Protein AF-A0A838FNI8-F1 (afdb_monomer)

Mean predicted aligned error: 9.74 Å

Structure (mmCIF, N/CA/C/O backbone):
data_AF-A0A838FNI8-F1
#
_entry.id   AF-A0A838FNI8-F1
#
loop_
_atom_site.group_PDB
_atom_site.id
_atom_site.type_symbol
_atom_site.label_atom_id
_atom_site.label_alt_id
_atom_site.label_comp_id
_atom_site.label_asym_id
_atom_site.label_entity_id
_atom_site.label_seq_id
_atom_site.pdbx_PDB_ins_code
_atom_site.Cartn_x
_atom_site.Cartn_y
_atom_site.Cartn_z
_atom_site.occupancy
_atom_site.B_iso_or_equiv
_atom_site.auth_seq_id
_atom_site.auth_comp_id
_atom_site.auth_asym_id
_atom_site.auth_atom_id
_atom_site.pdbx_PDB_model_num
ATOM 1 N N . MET A 1 1 ? -2.397 -1.454 30.735 1.00 56.00 1 MET A N 1
ATOM 2 C CA . MET A 1 1 ? -2.109 -1.619 32.181 1.00 56.00 1 MET A CA 1
ATOM 3 C C . MET A 1 1 ? -2.803 -0.563 33.049 1.00 56.00 1 MET A C 1
ATOM 5 O O . MET A 1 1 ? -3.401 -0.936 34.046 1.00 56.00 1 MET A O 1
ATOM 9 N N . LEU A 1 2 ? -2.799 0.718 32.653 1.00 71.19 2 LEU A N 1
ATOM 10 C CA . LEU A 1 2 ? -3.465 1.824 33.372 1.00 71.19 2 LEU A CA 1
ATOM 11 C C . LEU A 1 2 ? -4.973 1.598 33.620 1.00 71.19 2 LEU A C 1
ATOM 13 O O . 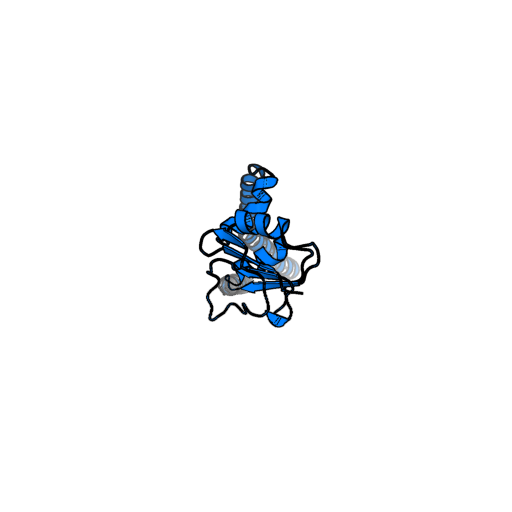LEU A 1 2 ? -5.436 1.705 34.748 1.00 71.19 2 LEU A O 1
ATOM 17 N N . LEU A 1 3 ? -5.697 1.141 32.596 1.00 68.38 3 LEU A N 1
ATOM 18 C CA . LEU A 1 3 ? -7.140 0.860 32.656 1.00 68.38 3 LEU A CA 1
ATOM 19 C C . LEU A 1 3 ? -7.510 -0.214 33.699 1.00 68.38 3 LEU A C 1
ATOM 21 O O . LEU A 1 3 ? -8.536 -0.127 34.364 1.00 68.38 3 LEU A O 1
ATOM 25 N N . PHE A 1 4 ? -6.646 -1.217 33.885 1.00 69.62 4 PHE A N 1
ATOM 26 C CA . PHE A 1 4 ? -6.855 -2.271 34.880 1.00 69.62 4 PHE A CA 1
ATOM 27 C C . PHE A 1 4 ? -6.740 -1.723 36.309 1.00 69.62 4 PHE A C 1
ATOM 29 O O . PHE A 1 4 ? -7.561 -2.0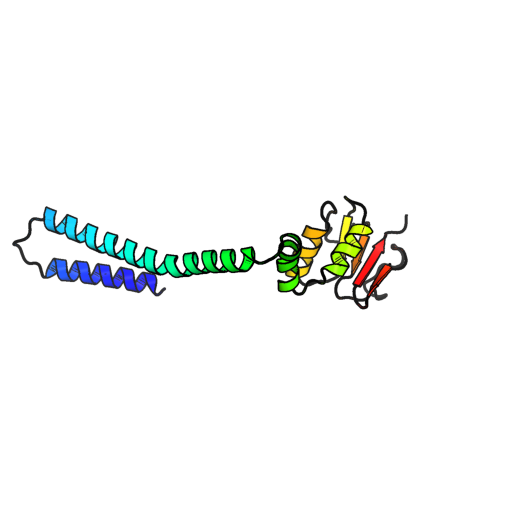61 37.156 1.00 69.62 4 PHE A O 1
ATOM 36 N N . LEU A 1 5 ? -5.767 -0.837 36.560 1.00 69.50 5 LEU A N 1
ATOM 37 C CA . LEU A 1 5 ? -5.569 -0.168 37.851 1.00 69.50 5 LEU A CA 1
ATOM 38 C C . LEU A 1 5 ? -6.716 0.794 38.193 1.00 69.50 5 LEU A C 1
ATOM 40 O O . LEU A 1 5 ? -7.141 0.837 39.345 1.00 69.50 5 LEU A O 1
ATOM 44 N N . GLU A 1 6 ? -7.251 1.518 37.208 1.00 72.69 6 GLU A N 1
ATOM 45 C CA . GLU A 1 6 ? -8.402 2.415 37.395 1.00 72.69 6 GLU A CA 1
ATOM 46 C C . GLU A 1 6 ? -9.672 1.643 37.774 1.00 72.69 6 GLU A C 1
ATOM 48 O O . GLU A 1 6 ? -10.354 1.996 38.738 1.00 72.69 6 GLU A O 1
ATOM 53 N N . VAL A 1 7 ? -9.950 0.534 37.079 1.00 75.75 7 VAL A N 1
ATOM 54 C CA . VAL A 1 7 ? -11.086 -0.346 37.396 1.00 75.75 7 VAL A CA 1
ATOM 55 C C . VAL A 1 7 ? -10.932 -0.961 38.793 1.00 75.75 7 VAL A C 1
ATOM 57 O O . VAL A 1 7 ? -11.893 -0.983 39.566 1.00 75.75 7 VAL A O 1
ATOM 60 N N . LEU A 1 8 ? -9.723 -1.404 39.156 1.00 74.12 8 LEU A N 1
ATOM 61 C CA . LEU A 1 8 ? -9.424 -1.941 40.489 1.00 74.12 8 LEU A CA 1
ATOM 62 C C . LEU A 1 8 ? -9.602 -0.891 41.590 1.00 74.12 8 LEU A C 1
ATOM 64 O O . LEU A 1 8 ? -10.185 -1.192 42.631 1.00 74.12 8 LEU A O 1
ATOM 68 N N . GLY A 1 9 ? -9.150 0.343 41.351 1.00 75.50 9 GLY A N 1
ATOM 69 C CA . GLY A 1 9 ? -9.303 1.458 42.285 1.00 75.50 9 GLY A CA 1
ATOM 70 C C . GLY A 1 9 ? -10.768 1.806 42.548 1.00 75.50 9 GLY A C 1
ATOM 71 O O . GLY A 1 9 ? -11.157 2.040 43.692 1.00 75.50 9 GLY A O 1
ATOM 72 N N . VAL A 1 10 ? -11.609 1.763 41.514 1.00 77.38 10 VAL A N 1
ATOM 73 C CA . VAL A 1 10 ? -13.049 2.044 41.635 1.00 77.38 10 VAL A CA 1
ATOM 74 C C . VAL A 1 10 ? -13.770 0.927 42.374 1.00 77.38 10 VAL A C 1
ATOM 76 O O . VAL A 1 10 ? -14.594 1.207 43.244 1.00 77.38 10 VAL A O 1
ATOM 79 N N . LEU A 1 11 ? -13.446 -0.333 42.075 1.00 76.25 11 LEU A N 1
ATOM 80 C CA . LEU A 1 11 ? -13.996 -1.480 42.798 1.00 76.25 11 LEU A CA 1
ATOM 81 C C . LEU A 1 11 ? -13.599 -1.441 44.277 1.00 76.25 11 LEU A C 1
ATOM 83 O O . LEU A 1 11 ? -14.455 -1.623 45.142 1.00 76.25 11 LEU A O 1
ATOM 87 N N . ALA A 1 12 ? -12.335 -1.131 44.579 1.00 74.00 12 ALA A N 1
ATOM 88 C CA . ALA A 1 12 ? -11.864 -0.961 45.950 1.00 74.00 12 ALA A CA 1
ATOM 89 C C . ALA A 1 12 ? -12.600 0.187 46.665 1.00 74.00 12 ALA A C 1
ATOM 91 O O . ALA A 1 12 ? -13.067 0.005 47.788 1.00 74.00 12 ALA A O 1
ATOM 92 N N . GLY A 1 13 ? -12.780 1.336 46.003 1.00 74.00 13 GLY A N 1
ATOM 93 C CA . GLY A 1 13 ? -13.533 2.475 46.535 1.00 74.00 13 GLY A CA 1
ATOM 94 C C . GLY A 1 13 ? -15.012 2.162 46.784 1.00 74.00 13 GLY A C 1
ATOM 95 O O . GLY A 1 13 ? -15.552 2.534 47.827 1.00 74.00 13 GLY A O 1
ATOM 96 N N . ALA A 1 14 ? -15.655 1.416 45.881 1.00 72.31 14 ALA A N 1
ATOM 97 C CA . ALA A 1 14 ? -17.035 0.963 46.039 1.00 72.31 14 ALA A CA 1
ATOM 98 C C . ALA A 1 14 ? -17.189 0.008 47.231 1.00 72.31 14 ALA A C 1
ATOM 100 O O . ALA A 1 14 ? -18.128 0.167 48.007 1.00 72.31 14 ALA A O 1
ATOM 101 N N . VAL A 1 15 ? -16.248 -0.928 47.422 1.00 73.88 15 VAL A N 1
ATOM 102 C CA . VAL A 1 15 ? -16.202 -1.839 48.583 1.00 73.88 15 VAL A CA 1
ATOM 103 C C . VAL A 1 15 ? -15.960 -1.076 49.894 1.00 73.88 15 VAL A C 1
ATOM 105 O O . VAL A 1 15 ? -16.551 -1.406 50.923 1.00 73.88 15 VAL A O 1
ATOM 108 N N . LEU A 1 16 ? -15.141 -0.023 49.870 1.00 73.12 16 LEU A N 1
ATOM 109 C CA . LEU A 1 16 ? -14.864 0.800 51.048 1.00 73.12 16 LEU A CA 1
ATOM 110 C C . LEU A 1 16 ? -16.082 1.645 51.455 1.00 73.12 16 LEU A C 1
ATOM 112 O O . LEU A 1 16 ? -16.457 1.670 52.626 1.00 73.12 16 LEU A O 1
ATOM 116 N N . LEU A 1 17 ? -16.749 2.278 50.485 1.00 69.88 17 LEU A N 1
ATOM 117 C CA . LEU A 1 17 ? -18.016 2.993 50.694 1.00 69.88 17 LEU A CA 1
ATOM 118 C C . LEU A 1 17 ? -19.112 2.047 51.189 1.00 69.88 17 LEU A C 1
ATOM 120 O O . LEU A 1 17 ? -19.880 2.389 52.086 1.00 69.88 17 LEU A O 1
ATOM 124 N N . ALA A 1 18 ? -19.134 0.833 50.646 1.00 66.94 18 ALA A N 1
ATOM 125 C CA . ALA A 1 18 ? -19.999 -0.254 51.063 1.00 66.94 18 ALA A CA 1
ATOM 126 C C . ALA A 1 18 ? -19.819 -0.629 52.543 1.00 66.94 18 ALA A C 1
ATOM 128 O O . ALA A 1 18 ? -20.803 -0.795 53.266 1.00 66.94 18 ALA A O 1
ATOM 129 N N . ALA A 1 19 ? -18.568 -0.735 52.995 1.00 70.06 19 ALA A N 1
ATOM 130 C CA . ALA A 1 19 ? -18.231 -1.020 54.385 1.00 70.06 19 ALA A CA 1
ATOM 131 C C . ALA A 1 19 ? -18.565 0.153 55.327 1.00 70.06 19 ALA A C 1
ATOM 133 O O . ALA A 1 19 ? -18.975 -0.071 56.465 1.00 70.06 19 ALA A O 1
ATOM 134 N N . LEU A 1 20 ? -18.431 1.397 54.850 1.00 69.50 20 LEU A N 1
ATOM 135 C CA . LEU A 1 20 ? -18.677 2.617 55.629 1.00 69.50 20 LEU A CA 1
ATOM 136 C C . LEU A 1 20 ? -20.164 2.999 55.740 1.00 69.50 20 LEU A C 1
ATOM 138 O O . LEU A 1 20 ? -20.548 3.659 56.701 1.00 69.50 20 LEU A O 1
ATOM 142 N N . ALA A 1 21 ? -21.019 2.564 54.810 1.00 72.69 21 ALA A N 1
ATOM 143 C CA . ALA A 1 21 ? -22.436 2.947 54.747 1.00 72.69 21 ALA A CA 1
ATOM 144 C C . ALA A 1 21 ? -23.360 2.306 55.815 1.00 72.69 21 ALA A C 1
ATOM 146 O O . ALA A 1 21 ? -24.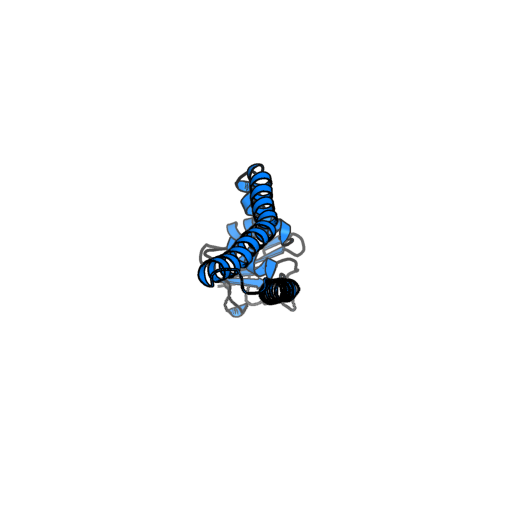575 2.432 55.701 1.00 72.69 21 ALA A O 1
ATOM 147 N N . GLY A 1 22 ? -22.811 1.623 56.829 1.00 59.97 22 GLY A N 1
ATOM 148 C CA . GLY A 1 22 ? -23.445 1.228 58.102 1.00 59.97 22 GLY A CA 1
ATOM 149 C C . GLY A 1 22 ? -24.970 0.989 58.148 1.00 59.97 22 GLY A C 1
ATOM 150 O O . GLY A 1 22 ? -25.743 1.935 58.180 1.00 59.97 22 GLY A O 1
ATOM 151 N N . GLN A 1 23 ? -25.377 -0.286 58.266 1.00 58.94 23 GLN A N 1
ATOM 152 C CA . GLN A 1 23 ? -26.641 -0.905 58.759 1.00 58.94 23 GLN A CA 1
ATOM 153 C C . GLN A 1 23 ? -28.051 -0.295 58.504 1.00 58.94 23 GLN A C 1
ATOM 155 O O . GLN A 1 23 ? -29.032 -0.983 58.774 1.00 58.94 23 GLN A O 1
ATOM 160 N N . GLY A 1 24 ? -28.219 0.903 57.944 1.00 64.88 24 GLY A N 1
ATOM 161 C CA . GLY A 1 24 ? -29.533 1.530 57.709 1.00 64.88 24 GLY A CA 1
ATOM 162 C C . GLY A 1 24 ? -30.046 1.453 56.268 1.00 64.88 24 GLY A C 1
ATOM 163 O O . GLY A 1 24 ? -31.198 1.784 55.997 1.00 64.88 24 GLY A O 1
ATOM 164 N N . VAL A 1 25 ? -29.207 1.024 55.324 1.00 66.56 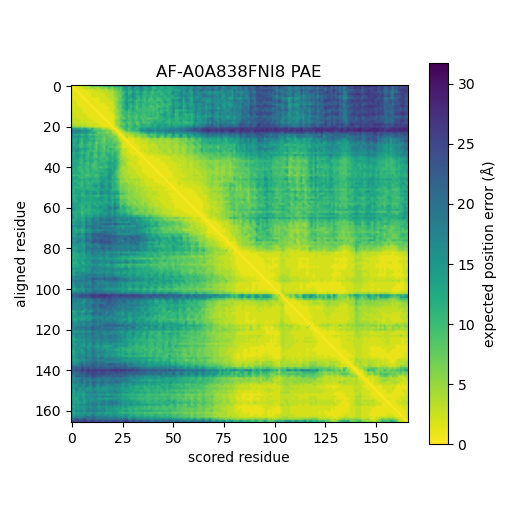25 VAL A N 1
ATOM 165 C CA . VAL A 1 25 ? -29.542 0.994 53.895 1.00 66.56 25 VAL A CA 1
ATOM 166 C C . VAL A 1 25 ? -30.109 -0.376 53.522 1.00 66.56 25 VAL A C 1
ATOM 168 O O . VAL A 1 25 ? -29.506 -1.412 53.810 1.00 66.56 25 VAL A O 1
ATOM 171 N N . SER A 1 26 ? -31.268 -0.408 52.854 1.00 77.75 26 SER A N 1
ATOM 172 C CA . SER A 1 26 ? -31.841 -1.672 52.379 1.00 77.75 26 SER A CA 1
ATOM 173 C C . SER A 1 26 ? -30.861 -2.369 51.422 1.00 77.75 26 SER A C 1
ATOM 175 O O . SER A 1 26 ? -30.307 -1.733 50.520 1.00 77.75 26 SER A O 1
ATOM 177 N N . ARG A 1 27 ? -30.668 -3.690 51.569 1.00 73.75 27 ARG A N 1
ATOM 178 C CA . ARG A 1 27 ? -29.774 -4.484 50.696 1.00 73.75 27 ARG A CA 1
ATOM 179 C C . ARG A 1 27 ? -30.047 -4.269 49.200 1.00 73.75 27 ARG A C 1
ATOM 181 O O . ARG A 1 27 ? -29.124 -4.348 48.399 1.00 73.75 27 ARG A O 1
ATOM 188 N N . ARG A 1 28 ? -31.299 -3.973 48.822 1.00 75.19 28 ARG A N 1
ATOM 189 C CA . ARG A 1 28 ? -31.693 -3.672 47.434 1.00 75.19 28 ARG A CA 1
ATOM 190 C C . ARG A 1 28 ? -31.156 -2.330 46.945 1.00 75.19 28 ARG A C 1
ATOM 192 O O . ARG A 1 28 ? -30.601 -2.272 45.854 1.00 75.19 28 ARG A O 1
ATOM 199 N N . SER A 1 29 ? -31.294 -1.274 47.746 1.00 72.81 29 SER A N 1
ATOM 200 C CA . SER A 1 29 ? -30.775 0.063 47.419 1.00 72.81 29 SER A CA 1
ATOM 201 C C . SER A 1 29 ? -29.257 0.033 47.249 1.00 72.81 29 SER A C 1
ATOM 203 O O . SER A 1 29 ? -28.707 0.660 46.350 1.00 72.81 29 SER A O 1
ATOM 205 N N . PHE A 1 30 ? -28.596 -0.771 48.076 1.00 73.56 30 PHE A N 1
ATOM 206 C CA . PHE A 1 30 ? -27.161 -0.976 48.016 1.00 73.56 30 PHE A CA 1
ATOM 207 C C . PHE A 1 30 ? -26.714 -1.763 46.781 1.00 73.56 30 PHE A C 1
ATOM 209 O O . PHE A 1 30 ? -25.803 -1.332 46.086 1.00 73.56 30 PHE A O 1
ATOM 216 N N . ALA A 1 31 ? -27.373 -2.886 46.473 1.00 74.69 31 ALA A N 1
ATOM 217 C CA . ALA A 1 31 ? -27.059 -3.687 45.290 1.00 74.69 31 ALA A CA 1
ATOM 218 C C . ALA A 1 31 ? -27.250 -2.890 43.987 1.00 74.69 31 ALA A C 1
ATOM 220 O O . ALA A 1 31 ? -26.425 -2.980 43.083 1.00 74.69 31 ALA A O 1
ATOM 221 N N . LEU A 1 32 ? -28.300 -2.062 43.914 1.00 75.75 32 LEU A N 1
ATOM 222 C CA . LEU A 1 32 ? -28.522 -1.157 42.784 1.00 75.75 32 LEU A CA 1
ATOM 223 C C . LEU A 1 32 ? -27.429 -0.089 42.682 1.00 75.75 32 LEU A C 1
ATOM 225 O O . LEU A 1 32 ? -26.900 0.125 41.596 1.00 75.75 32 LEU A O 1
ATOM 229 N N . GLY A 1 33 ? -27.047 0.544 43.796 1.00 70.44 33 GLY A N 1
ATOM 230 C CA . GLY A 1 33 ? -25.954 1.521 43.813 1.00 70.44 33 GLY A CA 1
ATOM 231 C C . GLY A 1 33 ? -24.611 0.909 43.405 1.00 70.44 33 GLY A C 1
ATOM 232 O O . GLY A 1 33 ? -23.898 1.473 42.577 1.00 70.44 33 GLY A O 1
ATOM 233 N N . ALA A 1 34 ? -24.309 -0.288 43.911 1.00 74.75 34 ALA A N 1
ATOM 234 C CA . ALA A 1 34 ? -23.094 -1.029 43.592 1.00 74.75 34 ALA A CA 1
ATOM 235 C C . ALA A 1 34 ? -23.017 -1.470 42.122 1.00 74.75 34 ALA A C 1
ATOM 237 O O . ALA A 1 34 ? -21.917 -1.648 41.617 1.00 74.75 34 ALA A O 1
ATOM 238 N N . ALA A 1 35 ? -24.149 -1.628 41.426 1.00 74.31 35 ALA A N 1
ATOM 239 C CA . ALA A 1 35 ? -24.180 -1.937 39.995 1.00 74.31 35 ALA A CA 1
ATOM 240 C C . ALA A 1 35 ? -24.174 -0.675 39.112 1.00 74.31 35 ALA A C 1
ATOM 242 O O . ALA A 1 35 ? -23.517 -0.645 38.071 1.00 74.31 35 ALA A O 1
ATOM 243 N N . LEU A 1 36 ? -24.877 0.382 39.530 1.00 76.88 36 LEU A N 1
ATOM 244 C CA . LEU A 1 36 ? -24.993 1.625 38.764 1.00 76.88 36 LEU A CA 1
ATOM 245 C C . LEU A 1 36 ? -23.684 2.411 38.717 1.00 76.88 36 LEU A C 1
ATOM 247 O O . LEU A 1 36 ? -23.360 2.962 37.670 1.00 76.88 36 LEU A O 1
ATOM 251 N N . VAL A 1 37 ? -22.926 2.457 39.817 1.00 77.44 37 VAL A N 1
ATOM 252 C CA . VAL A 1 37 ? -21.672 3.225 39.869 1.00 77.44 37 VAL A CA 1
ATOM 253 C C . VAL A 1 37 ? -20.622 2.673 38.890 1.00 77.44 37 VAL A C 1
ATOM 255 O O . VAL A 1 37 ? -20.124 3.456 38.079 1.00 77.44 37 VAL A O 1
ATOM 258 N N . PRO A 1 38 ? -20.319 1.359 38.862 1.00 77.81 38 PRO A N 1
ATOM 259 C CA . PRO A 1 38 ? -19.408 0.795 37.869 1.00 77.81 38 PRO A CA 1
ATOM 260 C C . PRO A 1 38 ? -19.922 0.940 36.439 1.00 77.81 38 PRO A C 1
ATOM 262 O O . PRO A 1 38 ? -19.131 1.227 35.549 1.00 77.81 38 PRO A O 1
ATOM 265 N N . ALA A 1 39 ? -21.231 0.781 36.206 1.00 77.56 39 ALA A N 1
ATOM 266 C CA . ALA A 1 39 ? -21.812 0.935 34.874 1.00 77.56 39 ALA A CA 1
ATOM 267 C C . ALA A 1 39 ? -21.688 2.378 34.358 1.00 77.56 39 ALA A C 1
ATOM 269 O O . ALA A 1 39 ? -21.247 2.599 33.233 1.00 77.56 39 ALA A O 1
ATOM 270 N N . ALA A 1 40 ? -22.018 3.366 35.194 1.00 77.88 40 ALA A N 1
ATOM 271 C CA . ALA A 1 40 ? -21.866 4.776 34.857 1.00 77.88 40 ALA A CA 1
ATOM 272 C C . ALA A 1 40 ? -20.398 5.123 34.588 1.00 77.88 40 ALA A C 1
ATOM 274 O O . ALA A 1 40 ? -20.095 5.788 33.598 1.00 77.88 40 ALA A O 1
ATOM 275 N N . LEU A 1 41 ? -19.483 4.622 35.422 1.00 79.06 41 LEU A N 1
ATOM 276 C CA . LEU A 1 41 ? -18.061 4.834 35.205 1.00 79.06 41 LEU A CA 1
ATOM 277 C C . LEU A 1 41 ? -17.577 4.182 33.906 1.00 79.06 41 LEU A C 1
ATOM 279 O O . LEU A 1 41 ? -16.862 4.825 33.145 1.00 79.06 41 LEU A O 1
ATOM 283 N N . ALA A 1 42 ? -17.984 2.944 33.624 1.00 80.50 42 ALA A N 1
ATOM 284 C CA . ALA A 1 42 ? -17.630 2.257 32.389 1.00 80.50 42 ALA A CA 1
ATOM 285 C C . ALA A 1 42 ? -18.104 3.043 31.157 1.00 80.50 42 ALA A C 1
ATOM 287 O O . ALA A 1 42 ? -17.335 3.208 30.216 1.00 80.50 42 ALA A O 1
ATOM 288 N N . CYS A 1 43 ? -19.319 3.600 31.183 1.00 81.00 43 CYS A N 1
ATOM 289 C CA . CYS A 1 43 ? -19.825 4.460 30.111 1.00 81.00 43 CYS A CA 1
ATOM 290 C C . CYS A 1 43 ? -18.997 5.741 29.940 1.00 81.00 43 CYS A C 1
ATOM 292 O O . CYS A 1 43 ? -18.703 6.128 28.810 1.00 81.00 43 CYS A O 1
ATOM 294 N N . VAL A 1 44 ? -18.602 6.394 31.039 1.00 82.00 44 VAL A N 1
ATOM 295 C CA . VAL A 1 44 ? -17.760 7.601 30.988 1.00 82.00 44 VAL A CA 1
ATOM 296 C C . VAL A 1 44 ? -16.371 7.275 30.443 1.00 82.00 44 VAL A C 1
ATOM 298 O O . VAL A 1 44 ? -15.894 7.982 29.559 1.00 82.00 44 VAL A O 1
ATOM 301 N N . LEU A 1 45 ? -15.743 6.195 30.916 1.00 82.25 45 LEU A N 1
ATOM 302 C CA . LEU A 1 45 ? -14.425 5.758 30.451 1.00 82.25 45 LEU A CA 1
ATOM 303 C C . LEU A 1 45 ? -14.455 5.346 28.977 1.00 82.25 45 LEU A C 1
ATOM 305 O O . LEU A 1 45 ? -13.589 5.766 28.217 1.00 82.25 45 LEU A O 1
ATOM 309 N N . LEU A 1 46 ? -15.478 4.598 28.557 1.00 83.75 46 LEU A N 1
ATOM 310 C CA . LEU A 1 46 ? -15.681 4.227 27.158 1.00 83.75 46 LEU A CA 1
ATOM 311 C C . LEU A 1 46 ? -15.885 5.468 26.280 1.00 83.75 46 LEU A C 1
ATOM 313 O O . LEU A 1 46 ? -15.281 5.586 25.217 1.00 83.75 46 LEU A O 1
ATOM 317 N N . GLY A 1 47 ? -16.714 6.415 26.726 1.00 88.00 47 GLY A N 1
ATOM 318 C CA . GLY A 1 47 ? -16.919 7.680 26.025 1.00 88.00 47 GLY A CA 1
ATOM 319 C C . GLY A 1 47 ? -15.618 8.474 25.897 1.00 88.00 47 GLY A C 1
ATOM 320 O O . GLY A 1 47 ? -15.280 8.927 24.806 1.00 88.00 47 GLY A O 1
ATOM 321 N N . ALA A 1 48 ? -14.851 8.581 26.984 1.00 83.06 48 ALA A N 1
ATOM 322 C CA . ALA A 1 48 ? -13.560 9.257 27.001 1.00 83.06 48 ALA A CA 1
ATOM 323 C C . ALA A 1 48 ? -12.523 8.569 26.096 1.00 83.06 48 ALA A C 1
ATOM 325 O O . ALA A 1 48 ? -11.764 9.265 25.425 1.00 83.06 48 ALA A O 1
ATOM 326 N N . SER A 1 49 ? -12.512 7.232 26.019 1.00 83.31 49 SER A N 1
ATOM 327 C CA . SER A 1 49 ? -11.587 6.489 25.155 1.00 83.31 49 SER A CA 1
ATOM 328 C C . SER A 1 49 ? -11.979 6.535 23.678 1.00 83.31 49 SER A C 1
ATOM 330 O O . SER A 1 49 ? -11.107 6.610 22.818 1.00 83.31 49 SER A O 1
ATOM 332 N N . LEU A 1 50 ? -13.278 6.496 23.361 1.00 90.75 50 LEU A N 1
ATOM 333 C CA . LEU A 1 50 ? -13.772 6.501 21.979 1.00 90.75 50 LEU A CA 1
ATOM 334 C C . LEU A 1 50 ? -13.806 7.901 21.359 1.00 90.75 50 LEU A C 1
ATOM 336 O O . LEU A 1 50 ? -13.789 8.034 20.132 1.00 90.75 50 LEU A O 1
ATOM 340 N N . TRP A 1 51 ? -13.869 8.950 22.179 1.00 92.75 51 TRP A N 1
ATOM 341 C CA . TRP A 1 51 ? -13.985 10.324 21.699 1.00 92.75 51 TRP A CA 1
ATOM 342 C C . TRP A 1 51 ? -12.802 10.769 20.818 1.00 92.75 51 TRP A C 1
ATOM 344 O O . TRP A 1 51 ? -13.064 11.262 19.716 1.00 92.75 51 TRP A O 1
ATOM 354 N N . PRO A 1 52 ? -11.522 10.561 21.198 1.00 90.56 52 PRO A N 1
ATOM 355 C CA . PRO A 1 52 ? -10.382 10.871 20.336 1.00 90.56 52 PRO A CA 1
ATOM 356 C C . PRO A 1 52 ? -10.420 10.103 19.014 1.00 90.56 52 PRO A C 1
ATOM 358 O O . PRO A 1 52 ? -10.268 10.713 17.962 1.00 90.56 52 PRO A O 1
ATOM 361 N N . THR A 1 53 ? -10.706 8.798 19.044 1.00 88.56 53 THR A N 1
ATOM 362 C CA . THR A 1 53 ? -10.816 7.964 17.836 1.00 88.56 53 THR A CA 1
ATOM 363 C C . THR A 1 53 ? -11.902 8.482 16.901 1.00 88.56 53 THR A C 1
ATOM 365 O O . THR A 1 53 ? -11.666 8.661 15.711 1.00 88.56 53 THR A O 1
ATOM 368 N N . THR A 1 54 ? -13.079 8.799 17.442 1.00 92.12 54 THR A N 1
ATOM 369 C CA . THR A 1 54 ? -14.198 9.328 16.651 1.00 92.12 54 THR A CA 1
ATOM 370 C C . THR A 1 54 ? -13.846 10.686 16.046 1.00 92.12 54 THR A C 1
ATOM 372 O O . THR A 1 54 ? -14.117 10.925 14.870 1.00 92.12 54 THR A O 1
ATOM 375 N N . ARG A 1 55 ? -13.193 11.572 16.812 1.00 96.56 55 ARG A N 1
ATOM 376 C CA . ARG A 1 55 ? -12.713 12.860 16.295 1.00 96.56 55 ARG A CA 1
ATOM 377 C C . ARG A 1 55 ? -11.640 12.694 15.225 1.00 96.56 55 ARG A C 1
ATOM 379 O O . ARG A 1 55 ? -11.697 13.429 14.248 1.00 96.56 55 ARG A O 1
ATOM 386 N N . ASN A 1 56 ? -10.717 11.747 15.380 1.00 92.06 56 ASN A N 1
ATOM 387 C CA . ASN A 1 56 ? -9.679 11.464 14.389 1.00 92.06 56 ASN A CA 1
ATOM 388 C C . ASN A 1 56 ? -10.294 10.959 13.085 1.00 92.06 56 ASN A C 1
ATOM 390 O O . ASN A 1 56 ? -10.004 11.525 12.040 1.00 92.06 56 ASN A O 1
ATOM 394 N N . ILE A 1 57 ? -11.237 10.016 13.152 1.00 91.81 57 ILE A N 1
ATOM 395 C CA . ILE A 1 57 ? -11.959 9.517 11.972 1.00 91.81 57 ILE A CA 1
ATOM 396 C C . ILE A 1 57 ? -12.731 10.647 11.282 1.00 91.81 57 ILE A C 1
ATOM 398 O O . ILE A 1 57 ? -12.704 10.767 10.059 1.00 91.81 57 ILE A O 1
ATOM 402 N N . LEU A 1 58 ? -13.431 11.498 12.041 1.00 95.69 58 LEU A N 1
ATOM 403 C CA . LEU A 1 58 ? -14.154 12.635 11.465 1.00 95.69 58 LEU A CA 1
ATOM 404 C C . LEU A 1 58 ? -13.201 13.670 10.852 1.00 95.69 58 LEU A C 1
ATOM 406 O O . LEU A 1 58 ? -13.500 14.207 9.788 1.00 95.69 58 LEU A O 1
ATOM 410 N N . ALA A 1 59 ? -12.058 13.931 11.488 1.00 93.75 59 ALA A N 1
ATOM 411 C CA . ALA A 1 59 ? -11.037 14.834 10.970 1.00 93.75 59 ALA A CA 1
ATOM 412 C C . ALA A 1 59 ? -10.365 14.273 9.709 1.00 93.75 59 ALA A C 1
ATOM 414 O O . ALA A 1 59 ? -10.156 15.013 8.756 1.00 93.75 59 ALA A O 1
ATOM 415 N N . GLU A 1 60 ? -10.066 12.975 9.667 1.00 85.44 60 GLU A N 1
ATOM 416 C CA . GLU A 1 60 ? -9.566 12.280 8.478 1.00 85.44 60 GLU A CA 1
ATOM 417 C C . GLU A 1 60 ? -10.581 12.317 7.347 1.00 85.44 60 GLU A C 1
ATOM 419 O O . GLU A 1 60 ? -10.228 12.706 6.243 1.00 85.44 60 GLU A O 1
ATOM 424 N N . ARG A 1 61 ? -11.860 12.034 7.615 1.00 89.25 61 ARG A N 1
ATOM 425 C CA . ARG A 1 61 ? -12.915 12.178 6.603 1.00 89.25 61 ARG A CA 1
ATOM 426 C C . ARG A 1 61 ? -13.019 13.604 6.080 1.00 89.25 61 ARG A C 1
ATOM 428 O O . ARG A 1 61 ? -13.160 13.784 4.879 1.00 89.25 61 ARG A O 1
ATOM 435 N N . ALA A 1 62 ? -12.944 14.605 6.955 1.00 92.19 62 ALA A N 1
ATOM 436 C CA . ALA A 1 62 ? -12.988 16.005 6.545 1.00 92.19 62 ALA A CA 1
ATOM 437 C C . ALA A 1 62 ? -11.764 16.402 5.703 1.00 92.19 62 ALA A C 1
ATOM 439 O O . ALA A 1 62 ? -11.922 17.102 4.708 1.00 92.19 62 ALA A O 1
ATOM 440 N N . ARG A 1 63 ? -10.563 15.927 6.066 1.00 85.69 63 ARG A N 1
ATOM 441 C CA . ARG A 1 63 ? -9.335 16.126 5.278 1.00 85.69 63 ARG A CA 1
ATOM 442 C C . ARG A 1 63 ? -9.416 15.424 3.923 1.00 85.69 63 ARG A C 1
ATOM 444 O O . ARG A 1 63 ? -9.136 16.041 2.904 1.00 85.69 63 ARG A O 1
ATOM 451 N N . ASN A 1 64 ? -9.880 14.178 3.905 1.00 82.81 64 ASN A N 1
ATOM 452 C CA . ASN A 1 64 ? -9.957 13.360 2.697 1.00 82.81 64 ASN A CA 1
ATOM 453 C C . ASN A 1 64 ? -11.088 13.806 1.760 1.00 82.81 64 ASN A C 1
ATOM 455 O O . ASN A 1 64 ? -10.971 13.634 0.554 1.00 82.81 64 ASN A O 1
ATOM 459 N N . ALA A 1 65 ? -12.158 14.425 2.275 1.00 89.62 65 ALA A N 1
ATOM 460 C CA . ALA A 1 65 ? -13.242 14.966 1.451 1.00 89.62 65 ALA A CA 1
ATOM 461 C C . ALA A 1 65 ? -12.794 16.115 0.530 1.00 89.62 65 ALA A C 1
ATOM 463 O O . ALA A 1 65 ? -13.481 16.407 -0.446 1.00 89.62 65 ALA A O 1
ATOM 464 N N . ALA A 1 66 ? -11.668 16.767 0.837 1.00 88.31 66 ALA A N 1
ATOM 465 C CA . ALA A 1 66 ? -11.083 17.808 -0.003 1.00 88.31 66 ALA A CA 1
ATOM 466 C C . ALA A 1 66 ? -10.183 17.252 -1.123 1.00 88.31 66 ALA A C 1
ATOM 468 O O . ALA A 1 66 ? -9.830 18.001 -2.031 1.00 88.31 66 ALA A O 1
ATOM 469 N N . ILE A 1 67 ? -9.811 15.968 -1.069 1.00 85.88 67 ILE A N 1
ATOM 470 C CA . ILE A 1 67 ? -8.902 15.343 -2.034 1.00 85.88 67 ILE A CA 1
ATOM 471 C C . ILE A 1 67 ? -9.728 14.829 -3.225 1.00 85.88 67 ILE A C 1
ATOM 473 O O . ILE A 1 67 ? -10.667 14.051 -3.023 1.00 85.88 67 ILE A O 1
ATOM 477 N N . PRO A 1 68 ? -9.415 15.230 -4.472 1.00 90.31 68 PRO A N 1
ATOM 478 C CA . PRO A 1 68 ? -10.059 14.675 -5.656 1.00 90.31 68 PRO A CA 1
ATOM 479 C C . PRO A 1 68 ? -9.956 13.137 -5.686 1.00 90.31 68 PRO A C 1
ATOM 481 O O . PRO A 1 68 ? -8.905 12.598 -5.342 1.00 90.31 68 PRO A O 1
ATOM 484 N N . PRO A 1 69 ? -10.983 12.398 -6.152 1.00 83.00 69 PRO A N 1
ATOM 485 C CA . PRO A 1 69 ? -10.966 10.929 -6.151 1.00 83.00 69 PRO A CA 1
ATOM 486 C C . PRO A 1 69 ? -9.780 10.290 -6.888 1.00 83.00 69 PRO A C 1
ATOM 488 O O . PRO A 1 69 ? -9.383 9.178 -6.549 1.00 83.00 69 PRO A O 1
ATOM 491 N N . ALA A 1 70 ? -9.227 10.974 -7.895 1.00 80.19 70 ALA A N 1
ATOM 492 C CA . ALA A 1 70 ? -8.027 10.529 -8.601 1.00 80.19 70 ALA A CA 1
ATOM 493 C C . ALA A 1 70 ? -6.789 10.589 -7.694 1.00 80.19 70 ALA A C 1
ATOM 495 O O . ALA A 1 70 ? -6.023 9.640 -7.635 1.00 80.19 70 ALA A O 1
ATOM 496 N N . GLU A 1 71 ? -6.638 11.662 -6.919 1.00 83.06 71 GLU A N 1
ATOM 497 C CA . GLU A 1 71 ? -5.500 11.851 -6.019 1.00 83.06 71 GLU A CA 1
ATOM 498 C C . GLU A 1 71 ? -5.621 10.997 -4.746 1.00 83.06 71 GLU A C 1
ATOM 500 O O . GLU A 1 71 ? -4.628 10.478 -4.241 1.00 83.06 71 GLU A O 1
ATOM 505 N N . ALA A 1 72 ? -6.846 10.753 -4.270 1.00 82.44 72 ALA A N 1
ATOM 506 C CA . ALA A 1 72 ? -7.099 9.881 -3.124 1.00 82.44 72 ALA A CA 1
ATOM 507 C C . ALA A 1 72 ? -6.663 8.423 -3.369 1.00 82.44 72 ALA A C 1
ATOM 509 O O . ALA A 1 72 ? -6.297 7.732 -2.422 1.00 82.44 72 ALA A O 1
ATOM 510 N N . GLN A 1 73 ? -6.675 7.960 -4.624 1.00 79.75 73 GLN A N 1
ATOM 511 C CA . GLN A 1 73 ? -6.180 6.628 -4.991 1.00 79.75 73 GLN A CA 1
ATOM 512 C C . GLN A 1 73 ? -4.651 6.528 -4.943 1.00 79.75 73 GLN A C 1
ATOM 514 O O . GLN A 1 73 ? -4.127 5.436 -4.745 1.00 79.75 73 GLN A O 1
ATOM 519 N N . LEU A 1 74 ? -3.952 7.655 -5.090 1.00 79.75 74 LEU A N 1
ATOM 520 C CA . LEU A 1 74 ? -2.489 7.728 -5.080 1.00 79.75 74 LEU A CA 1
ATOM 521 C C . LEU A 1 74 ? -1.927 8.008 -3.680 1.00 79.75 74 LEU A C 1
ATOM 523 O O . LEU A 1 74 ? -0.761 7.733 -3.412 1.00 79.75 74 LEU A O 1
ATOM 527 N N . ALA A 1 75 ? -2.753 8.539 -2.773 1.00 78.38 75 ALA A N 1
ATOM 528 C CA . ALA A 1 75 ? -2.334 8.926 -1.429 1.00 78.38 75 ALA A CA 1
ATOM 529 C C . ALA A 1 75 ? -1.669 7.792 -0.616 1.00 78.38 75 ALA A C 1
ATOM 531 O O . ALA A 1 75 ? -0.654 8.079 0.016 1.00 78.38 75 ALA A O 1
ATOM 532 N N . PRO A 1 76 ? -2.153 6.529 -0.644 1.00 76.19 76 PRO A N 1
ATOM 533 C CA . PRO A 1 76 ? -1.466 5.430 0.037 1.00 76.19 76 PRO A CA 1
ATOM 534 C C . PRO A 1 76 ? -0.074 5.137 -0.538 1.00 76.19 76 PRO A C 1
ATOM 536 O O . PRO A 1 76 ? 0.825 4.798 0.222 1.00 76.19 76 PRO A O 1
ATOM 539 N N . GLY A 1 77 ? 0.111 5.308 -1.854 1.00 74.00 77 GLY A N 1
ATOM 540 C CA . GLY A 1 77 ? 1.410 5.117 -2.508 1.00 74.00 77 GLY A CA 1
ATOM 541 C C . GLY A 1 77 ? 2.417 6.162 -2.044 1.00 74.00 77 GLY A C 1
ATOM 542 O O . GLY A 1 77 ? 3.490 5.816 -1.573 1.00 74.00 77 GLY A O 1
ATOM 543 N N . ARG A 1 78 ? 2.012 7.440 -2.012 1.00 76.62 78 ARG A N 1
ATOM 544 C CA . ARG A 1 78 ? 2.859 8.537 -1.505 1.00 76.62 78 ARG A CA 1
ATOM 545 C C . ARG A 1 78 ? 3.272 8.372 -0.039 1.00 76.62 78 ARG A C 1
ATOM 547 O O . ARG A 1 78 ? 4.325 8.858 0.347 1.00 76.62 78 ARG A O 1
ATOM 554 N N . SER A 1 79 ? 2.434 7.758 0.801 1.00 78.31 79 SER A N 1
ATOM 555 C CA . SER A 1 79 ? 2.802 7.503 2.203 1.00 78.31 79 SER A CA 1
ATOM 556 C C . SER A 1 79 ? 3.796 6.358 2.379 1.00 78.31 79 SER A C 1
ATOM 558 O O . SER A 1 79 ? 4.476 6.339 3.398 1.00 78.31 79 SER A O 1
ATOM 560 N N . ALA A 1 80 ? 3.862 5.444 1.412 1.00 77.75 80 ALA A N 1
ATOM 561 C CA . ALA A 1 80 ? 4.789 4.316 1.377 1.00 77.75 80 ALA A CA 1
ATOM 562 C C . ALA A 1 80 ? 6.019 4.610 0.492 1.00 77.75 80 ALA A C 1
ATOM 564 O O . ALA A 1 80 ? 6.689 3.686 0.059 1.00 77.75 80 ALA A O 1
ATOM 565 N N . ASP A 1 81 ? 6.270 5.891 0.181 1.00 83.56 81 ASP A N 1
ATOM 566 C CA . ASP A 1 81 ? 7.350 6.348 -0.710 1.00 83.56 81 ASP A CA 1
ATOM 567 C C . ASP A 1 81 ? 7.353 5.643 -2.081 1.00 83.56 81 ASP A C 1
ATOM 569 O O . ASP A 1 81 ? 8.394 5.408 -2.689 1.00 83.56 81 ASP A O 1
ATOM 573 N N . VAL A 1 82 ? 6.157 5.278 -2.568 1.00 88.06 82 VAL A N 1
ATOM 574 C CA . VAL A 1 82 ? 6.019 4.563 -3.835 1.00 88.06 82 VAL A CA 1
ATOM 575 C C . VAL A 1 82 ? 5.962 5.526 -5.021 1.00 88.06 82 VAL A C 1
ATOM 577 O O . VAL A 1 82 ? 5.118 6.428 -5.042 1.00 88.06 82 VA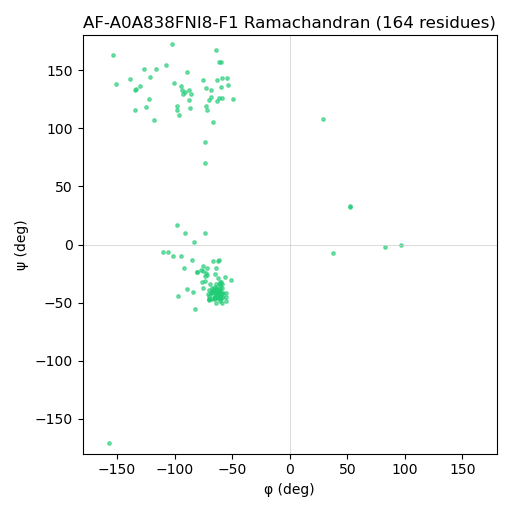L A O 1
ATOM 580 N N . GLU A 1 83 ? 6.787 5.280 -6.039 1.00 91.88 83 GLU A N 1
ATOM 581 C CA . GLU A 1 83 ? 6.803 5.971 -7.321 1.00 91.88 83 GLU A CA 1
ATOM 582 C C . GLU A 1 83 ? 5.606 5.523 -8.162 1.00 91.88 83 GLU A C 1
ATOM 584 O O . GLU A 1 83 ? 5.611 4.537 -8.907 1.00 91.88 83 GLU A O 1
ATOM 589 N N . VAL A 1 84 ? 4.509 6.244 -7.960 1.00 91.62 84 VAL A N 1
ATOM 590 C CA . VAL A 1 84 ? 3.212 5.974 -8.573 1.00 91.62 84 VAL A CA 1
ATOM 591 C C . VAL A 1 84 ? 3.299 6.014 -10.098 1.00 91.62 84 VAL A C 1
ATOM 593 O O . VAL A 1 84 ? 2.611 5.234 -10.759 1.00 91.62 84 VAL A O 1
ATOM 596 N N . GLU A 1 85 ? 4.104 6.920 -10.657 1.00 93.25 85 GLU A N 1
ATOM 597 C CA . GLU A 1 85 ? 4.190 7.115 -12.105 1.00 93.25 85 GLU A CA 1
ATOM 598 C C . GLU A 1 85 ? 4.826 5.897 -12.778 1.00 93.25 85 GLU A C 1
ATOM 600 O O . GLU A 1 85 ? 4.306 5.426 -13.793 1.00 93.25 85 GLU A O 1
ATOM 605 N N . PHE A 1 86 ? 5.853 5.313 -12.153 1.00 94.88 86 PHE A N 1
ATOM 606 C CA . PHE A 1 86 ? 6.453 4.062 -12.602 1.00 94.88 86 PHE A CA 1
ATOM 607 C C . PHE A 1 86 ? 5.448 2.906 -12.598 1.00 94.88 86 PHE A C 1
ATOM 609 O O . PHE A 1 86 ? 5.361 2.156 -13.567 1.00 94.88 86 PHE A O 1
ATOM 616 N N . VAL A 1 87 ? 4.653 2.755 -11.536 1.00 94.06 87 VAL A N 1
ATOM 617 C CA . VAL A 1 87 ? 3.714 1.627 -11.433 1.00 94.06 87 VAL A CA 1
ATOM 618 C C . VAL A 1 87 ? 2.586 1.726 -12.463 1.00 94.06 87 VAL A C 1
ATOM 620 O O . VAL A 1 87 ? 2.196 0.708 -13.039 1.00 94.06 87 VAL A O 1
ATOM 623 N N . GLU A 1 88 ? 2.079 2.929 -12.752 1.00 94.00 88 GLU A N 1
ATOM 624 C CA . GLU A 1 88 ? 1.131 3.116 -13.861 1.00 94.00 88 GLU A CA 1
ATOM 625 C C . GLU A 1 88 ? 1.793 2.859 -15.221 1.00 94.00 88 GLU A C 1
ATOM 627 O O . GLU A 1 88 ? 1.207 2.186 -16.068 1.00 94.00 88 GLU A O 1
ATOM 632 N N . TRP A 1 89 ? 3.029 3.323 -15.416 1.00 96.88 89 TRP A N 1
ATOM 633 C CA . TRP A 1 89 ? 3.804 3.080 -16.633 1.00 96.88 89 TRP A CA 1
ATOM 634 C C . TRP A 1 89 ? 4.080 1.585 -16.876 1.00 96.88 89 TRP A C 1
ATOM 636 O O . TRP A 1 89 ? 3.970 1.112 -18.012 1.00 96.88 89 TRP A O 1
ATOM 646 N N . ALA A 1 90 ? 4.382 0.832 -15.815 1.00 97.00 90 ALA A N 1
ATOM 647 C CA . ALA A 1 90 ? 4.588 -0.613 -15.855 1.00 97.00 90 ALA A CA 1
ATOM 648 C C . ALA A 1 90 ? 3.275 -1.339 -16.170 1.00 97.00 90 ALA A C 1
ATOM 650 O O . ALA A 1 90 ? 3.242 -2.248 -16.997 1.00 97.00 90 ALA A O 1
ATOM 651 N N . ARG A 1 91 ? 2.160 -0.893 -15.578 1.00 95.88 91 ARG A N 1
ATOM 652 C CA . ARG A 1 91 ? 0.824 -1.449 -15.831 1.00 95.88 91 ARG A CA 1
ATOM 653 C C . ARG A 1 91 ? 0.389 -1.345 -17.294 1.00 95.88 91 ARG A C 1
ATOM 655 O O . ARG A 1 91 ? -0.363 -2.193 -17.763 1.00 95.88 91 ARG A O 1
ATOM 662 N N . GLU A 1 92 ? 0.810 -0.302 -18.004 1.00 96.81 92 GLU A N 1
ATOM 663 C CA . GLU A 1 92 ? 0.501 -0.133 -19.429 1.00 96.81 92 GLU A CA 1
ATOM 664 C C . GLU A 1 92 ? 1.274 -1.105 -20.336 1.00 96.81 92 GLU A C 1
ATOM 666 O O . GLU A 1 92 ? 0.839 -1.346 -21.463 1.00 96.81 92 GLU A O 1
ATOM 671 N N . ARG A 1 93 ? 2.391 -1.665 -19.853 1.00 97.56 93 ARG A N 1
ATOM 672 C CA . ARG A 1 93 ? 3.257 -2.604 -20.587 1.00 97.56 93 ARG A CA 1
ATOM 673 C C . ARG A 1 93 ? 2.960 -4.054 -20.263 1.00 97.56 93 ARG A C 1
ATOM 675 O O . ARG A 1 93 ? 2.845 -4.865 -21.172 1.00 97.56 93 ARG A O 1
ATOM 682 N N . ILE A 1 94 ? 2.786 -4.357 -18.980 1.00 97.38 94 ILE A N 1
ATOM 683 C CA . ILE A 1 94 ? 2.564 -5.720 -18.508 1.00 97.38 94 ILE A CA 1
ATOM 684 C C . ILE A 1 94 ? 1.139 -6.152 -18.888 1.00 97.38 94 ILE A C 1
ATOM 686 O O . ILE A 1 94 ? 0.166 -5.546 -18.417 1.00 97.38 94 ILE A O 1
ATOM 690 N N . PRO A 1 95 ? 0.970 -7.212 -19.698 1.00 96.69 95 PRO A N 1
ATOM 691 C CA . PRO A 1 95 ? -0.348 -7.708 -20.057 1.00 96.69 95 PRO A CA 1
ATOM 692 C C . PRO A 1 95 ? -1.160 -8.114 -18.816 1.00 96.69 95 PRO A C 1
ATOM 694 O O . PRO A 1 95 ? -0.619 -8.686 -17.863 1.00 96.69 95 PRO A O 1
ATOM 697 N N . PRO A 1 96 ? -2.483 -7.872 -18.802 1.00 95.44 96 PRO A N 1
ATOM 698 C CA . PRO A 1 96 ? -3.311 -8.266 -17.673 1.00 95.44 96 PRO A CA 1
ATOM 699 C C . PRO A 1 96 ? -3.307 -9.790 -17.510 1.00 95.44 96 PRO A C 1
ATOM 701 O O . PRO A 1 96 ? -3.727 -10.515 -18.411 1.00 95.44 96 PRO A O 1
ATOM 704 N N . GLY A 1 97 ? -2.913 -10.259 -16.324 1.00 96.12 97 GLY A N 1
ATOM 705 C CA . GLY A 1 97 ? -2.897 -11.681 -15.971 1.00 96.12 97 GLY A CA 1
ATOM 706 C C . GLY A 1 97 ? -1.538 -12.356 -16.140 1.00 96.12 97 GLY A C 1
ATOM 707 O O . GLY A 1 97 ? -1.439 -13.535 -15.807 1.00 96.12 97 GLY A O 1
ATOM 708 N N . ALA A 1 98 ? -0.519 -11.619 -16.593 1.00 97.69 98 ALA A N 1
ATOM 709 C CA . ALA A 1 98 ? 0.858 -12.093 -16.604 1.00 97.69 98 ALA A CA 1
ATOM 710 C C . ALA A 1 98 ? 1.368 -12.395 -15.184 1.00 97.69 98 ALA A C 1
ATOM 712 O O . ALA A 1 98 ? 0.853 -11.847 -14.197 1.00 97.69 98 ALA A O 1
ATOM 713 N N . THR A 1 99 ? 2.383 -13.248 -15.058 1.00 97.75 99 THR A N 1
ATOM 714 C CA . THR A 1 99 ? 3.093 -13.432 -13.782 1.00 97.75 99 THR A CA 1
ATOM 715 C C . THR A 1 99 ? 4.232 -12.427 -13.656 1.00 97.75 99 THR A C 1
ATOM 717 O O . THR A 1 99 ? 5.010 -12.234 -14.587 1.00 97.75 99 THR A O 1
ATOM 720 N N . ILE A 1 100 ? 4.334 -11.771 -12.501 1.00 97.25 100 ILE A N 1
ATOM 721 C CA . ILE A 1 100 ? 5.334 -10.730 -12.243 1.00 97.25 100 ILE A CA 1
ATOM 722 C C . ILE A 1 100 ? 6.212 -11.111 -11.055 1.00 97.25 100 ILE A C 1
ATOM 724 O O . ILE A 1 100 ? 5.720 -11.655 -10.067 1.00 97.25 100 ILE A O 1
ATOM 728 N N . HIS A 1 101 ? 7.492 -10.771 -11.101 1.00 95.19 101 HIS A N 1
ATOM 729 C CA . HIS A 1 101 ? 8.361 -10.788 -9.929 1.00 95.19 101 HIS A CA 1
ATOM 730 C C . HIS A 1 101 ? 8.938 -9.390 -9.722 1.00 95.19 101 HIS A C 1
ATOM 732 O O . HIS A 1 101 ? 9.505 -8.802 -10.641 1.00 95.19 101 HIS A O 1
ATOM 738 N N . VAL A 1 102 ? 8.746 -8.834 -8.526 1.00 94.25 102 VAL A N 1
ATOM 739 C CA . VAL A 1 102 ? 9.187 -7.474 -8.195 1.00 94.25 102 VAL A CA 1
ATOM 740 C C . VAL A 1 102 ? 10.522 -7.561 -7.461 1.00 94.25 102 VAL A C 1
ATOM 742 O O . VAL A 1 102 ? 10.593 -8.107 -6.361 1.00 94.25 102 VAL A O 1
ATOM 745 N N . LEU A 1 103 ? 11.567 -7.021 -8.079 1.00 90.06 103 LEU A N 1
ATOM 746 C CA . LEU A 1 103 ? 12.940 -6.9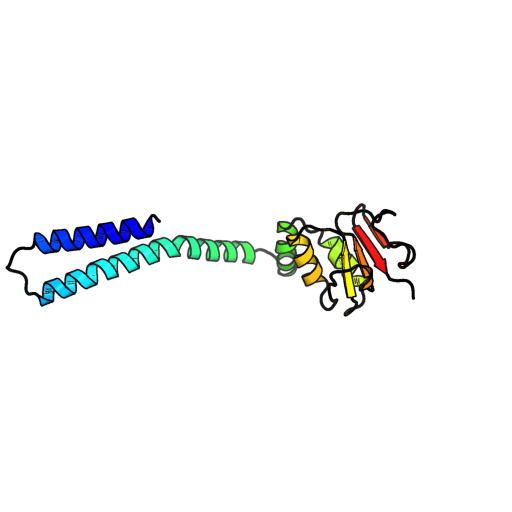87 -7.586 1.00 90.06 103 LEU A CA 1
ATOM 747 C C . LEU A 1 103 ? 13.235 -5.608 -6.988 1.00 90.06 103 LEU A C 1
ATOM 749 O O . LEU A 1 103 ? 12.879 -4.580 -7.560 1.00 90.06 103 LEU A O 1
ATOM 753 N N . PRO A 1 104 ? 13.949 -5.606 -5.861 1.00 75.69 104 PRO A N 1
ATOM 754 C CA . PRO A 1 104 ? 13.420 -5.418 -4.519 1.00 75.69 104 PRO A CA 1
ATOM 755 C C . PRO A 1 104 ? 12.898 -4.000 -4.245 1.00 75.69 104 PRO A C 1
ATOM 757 O O . PRO A 1 104 ? 13.658 -3.046 -4.292 1.00 75.69 104 PRO A O 1
ATOM 760 N N . GLY A 1 105 ? 11.649 -3.912 -3.783 1.00 66.75 105 GLY A N 1
ATOM 761 C CA . GLY A 1 105 ? 11.176 -2.825 -2.919 1.00 66.75 105 GLY A CA 1
ATOM 762 C C . GLY A 1 105 ? 11.084 -3.294 -1.461 1.00 66.75 105 GLY A C 1
ATOM 763 O O . GLY A 1 105 ? 11.239 -4.483 -1.168 1.00 66.75 105 GLY A O 1
ATOM 764 N N . ASP A 1 106 ? 10.816 -2.384 -0.528 1.00 80.31 106 ASP A N 1
ATOM 765 C CA . ASP A 1 106 ? 10.438 -2.757 0.837 1.00 80.31 106 ASP A CA 1
ATOM 766 C C . ASP A 1 106 ? 9.094 -3.526 0.869 1.00 80.31 106 ASP A C 1
ATOM 768 O O . ASP A 1 106 ? 8.362 -3.605 -0.120 1.00 80.31 106 ASP A O 1
ATOM 772 N N . GLU A 1 107 ? 8.760 -4.154 2.004 1.00 85.81 107 GLU A N 1
ATOM 773 C CA . GLU A 1 107 ? 7.534 -4.968 2.119 1.00 85.81 107 GLU A CA 1
ATOM 774 C C . GLU A 1 107 ? 6.262 -4.143 1.833 1.00 85.81 107 GLU A C 1
ATOM 776 O O . GLU A 1 107 ? 5.302 -4.657 1.252 1.00 85.81 107 GLU A O 1
ATOM 781 N N . GLU A 1 108 ? 6.259 -2.860 2.208 1.00 83.88 108 GLU A N 1
ATOM 782 C CA . GLU A 1 108 ? 5.136 -1.946 1.979 1.00 83.88 108 GLU A CA 1
ATOM 783 C C . GLU A 1 108 ? 4.979 -1.603 0.488 1.00 83.88 108 GLU A C 1
ATOM 785 O O . GLU A 1 108 ? 3.875 -1.728 -0.059 1.00 83.88 108 GLU A O 1
ATOM 790 N N . GLY A 1 109 ? 6.074 -1.259 -0.192 1.00 85.19 109 GLY A N 1
ATOM 791 C CA . GLY A 1 109 ? 6.123 -1.010 -1.627 1.00 85.19 109 GLY A CA 1
ATOM 792 C C . GLY A 1 109 ? 5.737 -2.245 -2.432 1.00 85.19 109 GLY A C 1
ATOM 793 O O . GLY A 1 109 ? 4.875 -2.157 -3.306 1.00 85.19 109 GLY A O 1
ATOM 794 N N . PHE A 1 110 ? 6.259 -3.424 -2.078 1.00 89.31 110 PHE A N 1
ATOM 795 C CA . PHE A 1 110 ? 5.900 -4.690 -2.725 1.00 89.31 110 PHE A CA 1
ATOM 796 C C . PHE A 1 110 ? 4.386 -4.949 -2.699 1.00 89.31 110 PHE A C 1
ATOM 798 O O . PHE A 1 110 ? 3.781 -5.260 -3.732 1.00 89.31 110 PHE A O 1
ATOM 805 N N . GLN A 1 111 ? 3.750 -4.796 -1.532 1.00 89.94 111 GLN A N 1
ATOM 806 C CA . GLN A 1 111 ? 2.305 -4.993 -1.392 1.00 89.94 111 GLN A CA 1
ATOM 807 C C . GLN A 1 111 ? 1.515 -3.980 -2.226 1.00 89.94 111 GLN A C 1
ATOM 809 O O . GLN A 1 111 ? 0.516 -4.341 -2.858 1.00 89.94 111 GLN A O 1
ATOM 814 N N . TRP A 1 112 ? 1.958 -2.722 -2.252 1.00 88.94 112 TRP A N 1
ATOM 815 C CA . TRP A 1 112 ? 1.291 -1.671 -3.009 1.00 88.94 112 TRP A CA 1
ATOM 816 C C . TRP A 1 112 ? 1.417 -1.875 -4.525 1.00 88.94 112 TRP A C 1
ATOM 818 O O . TRP A 1 112 ? 0.404 -1.830 -5.228 1.00 88.94 112 TRP A O 1
ATOM 828 N N . ILE A 1 113 ? 2.624 -2.164 -5.020 1.00 91.88 113 ILE A N 1
ATOM 829 C CA . ILE A 1 113 ? 2.909 -2.447 -6.436 1.00 91.88 113 ILE A CA 1
ATOM 830 C C . ILE A 1 113 ? 2.081 -3.646 -6.898 1.00 91.88 113 ILE A C 1
ATOM 832 O O . ILE A 1 113 ? 1.330 -3.545 -7.868 1.00 91.88 113 ILE A O 1
ATOM 836 N N . THR A 1 114 ? 2.124 -4.752 -6.147 1.00 92.94 114 THR A N 1
ATOM 837 C CA . THR A 1 114 ? 1.357 -5.967 -6.461 1.00 92.94 114 THR A CA 1
ATOM 838 C C . THR A 1 114 ? -0.144 -5.685 -6.522 1.00 92.94 114 THR A C 1
ATOM 840 O O . THR A 1 114 ? -0.833 -6.146 -7.431 1.00 92.94 114 THR A O 1
ATOM 843 N N . TYR A 1 115 ? -0.672 -4.880 -5.595 1.00 92.06 115 TYR A N 1
ATOM 844 C CA . TYR A 1 115 ? -2.080 -4.486 -5.611 1.00 92.06 115 TYR A CA 1
ATOM 845 C C . TYR A 1 115 ? -2.450 -3.647 -6.846 1.00 92.06 115 TYR A C 1
ATOM 847 O O . TYR A 1 115 ? -3.530 -3.829 -7.414 1.00 92.06 115 TYR A O 1
ATOM 855 N N . ARG A 1 116 ? -1.579 -2.726 -7.278 1.00 92.31 116 ARG A N 1
ATOM 856 C CA . ARG A 1 116 ? -1.822 -1.866 -8.449 1.00 92.31 116 ARG A CA 1
ATOM 857 C C . ARG A 1 116 ? -1.695 -2.600 -9.779 1.00 92.31 116 ARG A C 1
ATOM 859 O O . ARG A 1 116 ? -2.424 -2.254 -10.709 1.00 92.31 116 ARG A O 1
ATOM 866 N N . LEU A 1 117 ? -0.831 -3.611 -9.853 1.00 93.56 117 LEU A N 1
ATOM 867 C CA . LEU A 1 117 ? -0.601 -4.412 -11.058 1.00 93.56 117 LEU A CA 1
ATOM 868 C C . LEU A 1 117 ? -1.621 -5.546 -11.253 1.00 93.56 117 LEU A C 1
ATOM 870 O O . LEU A 1 117 ? -1.553 -6.270 -12.244 1.00 93.56 117 LEU A O 1
ATOM 874 N N . LEU A 1 118 ? -2.625 -5.681 -10.378 1.00 93.81 118 LEU A N 1
ATOM 875 C CA . LEU A 1 118 ? -3.732 -6.612 -10.609 1.00 93.81 118 LEU A CA 1
ATOM 876 C C . LEU A 1 118 ? -4.403 -6.364 -11.984 1.00 93.81 118 LEU A C 1
ATOM 878 O O . LEU A 1 118 ? -4.681 -5.213 -12.346 1.00 93.81 118 LEU A O 1
ATOM 882 N N . PRO A 1 119 ? -4.739 -7.430 -12.742 1.00 93.88 119 PRO A N 1
ATOM 883 C CA . PRO A 1 119 ? -4.857 -8.826 -12.303 1.00 93.88 119 PRO A CA 1
ATOM 884 C C . PRO A 1 119 ? -3.580 -9.675 -12.426 1.00 93.88 119 PRO A C 1
ATOM 886 O O . PRO A 1 119 ? -3.675 -10.891 -12.271 1.00 93.88 119 PRO A O 1
ATOM 889 N N . SER A 1 120 ? -2.424 -9.082 -12.716 1.00 94.69 120 SER A N 1
ATOM 890 C CA . SER A 1 120 ? -1.162 -9.818 -12.807 1.00 94.69 120 SER A CA 1
ATOM 891 C C . SER A 1 120 ? -0.784 -10.439 -11.457 1.00 94.69 120 SER A C 1
ATOM 893 O O . SER A 1 120 ? -1.047 -9.865 -10.396 1.00 94.69 120 SER A O 1
ATOM 895 N N . LEU A 1 121 ? -0.236 -11.654 -11.489 1.00 94.12 121 LEU A N 1
ATOM 896 C CA . LEU A 1 121 ? 0.035 -12.457 -10.295 1.00 94.12 121 LEU A CA 1
ATOM 897 C C . LEU A 1 121 ? 1.499 -12.317 -9.888 1.00 94.12 121 LEU A C 1
ATOM 899 O O . LEU A 1 121 ? 2.384 -12.701 -10.646 1.00 94.12 121 LEU A O 1
ATOM 903 N N . ALA A 1 122 ? 1.750 -11.813 -8.681 1.00 95.81 122 ALA A N 1
ATOM 904 C CA . ALA A 1 122 ? 3.095 -11.823 -8.121 1.00 95.81 122 ALA A CA 1
ATOM 905 C C . ALA A 1 122 ? 3.541 -13.259 -7.810 1.00 95.81 122 ALA A C 1
ATOM 907 O O . ALA A 1 122 ? 2.791 -14.023 -7.194 1.00 95.81 122 ALA A O 1
ATOM 908 N N . VAL A 1 123 ? 4.756 -13.605 -8.225 1.00 95.88 123 VAL A N 1
ATOM 909 C CA . VAL A 1 123 ? 5.414 -14.883 -7.934 1.00 95.88 123 VAL A CA 1
ATOM 910 C C . VAL A 1 123 ? 6.664 -14.659 -7.088 1.00 95.88 123 VAL A C 1
ATO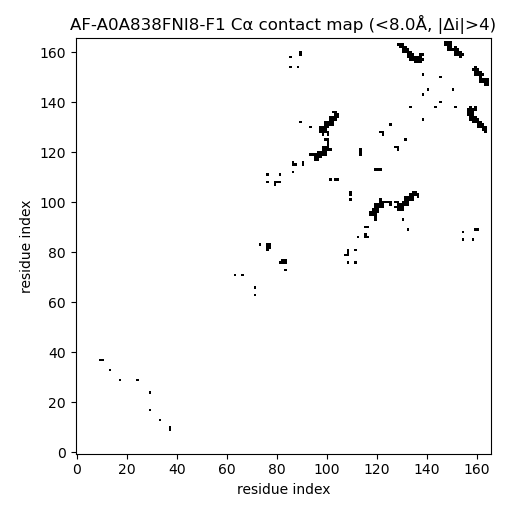M 912 O O . VAL A 1 123 ? 7.318 -13.617 -7.168 1.00 95.88 123 VAL A O 1
ATOM 915 N N . ASP A 1 124 ? 7.008 -15.653 -6.272 1.00 93.19 124 ASP A N 1
ATOM 916 C CA . ASP A 1 124 ? 8.106 -15.545 -5.303 1.00 93.19 124 ASP A CA 1
ATOM 917 C C . ASP A 1 124 ? 9.492 -15.637 -5.954 1.00 93.19 124 ASP A C 1
ATOM 919 O O . ASP A 1 124 ? 10.489 -15.277 -5.329 1.00 93.19 124 ASP A O 1
ATOM 923 N N . ARG A 1 125 ? 9.570 -16.159 -7.184 1.00 92.56 125 ARG A N 1
ATOM 924 C CA . ARG A 1 125 ? 10.830 -16.487 -7.853 1.00 92.56 125 ARG A CA 1
ATOM 925 C C . ARG A 1 125 ? 10.888 -15.903 -9.268 1.00 92.56 125 ARG A C 1
ATOM 927 O O . ARG A 1 125 ? 9.901 -16.040 -9.995 1.00 92.56 125 ARG A O 1
ATOM 934 N N . PRO A 1 126 ? 12.021 -15.310 -9.688 1.00 93.25 126 PRO A N 1
ATOM 935 C CA . PRO A 1 126 ? 12.152 -14.699 -11.011 1.00 93.25 126 PRO A CA 1
ATOM 936 C C . PRO A 1 126 ? 11.958 -15.719 -12.142 1.00 93.25 126 PRO A C 1
ATOM 938 O O . PRO A 1 126 ? 11.340 -15.401 -13.153 1.00 93.25 126 PRO A O 1
ATOM 941 N N . GLU A 1 127 ? 12.366 -16.979 -11.956 1.00 94.25 127 GLU A N 1
ATOM 942 C CA . GLU A 1 127 ? 12.184 -18.039 -12.956 1.00 94.25 127 GLU A CA 1
ATOM 943 C C . GLU A 1 127 ? 10.709 -18.428 -13.203 1.00 94.25 127 GLU A C 1
ATOM 945 O O . GLU A 1 127 ? 10.389 -19.040 -14.222 1.00 94.25 127 GLU A O 1
ATOM 950 N N . GLU A 1 128 ? 9.774 -18.026 -12.341 1.00 96.19 128 GLU A N 1
ATOM 951 C CA . GLU A 1 128 ? 8.329 -18.240 -12.530 1.00 96.19 128 GLU A CA 1
ATOM 952 C C . GLU A 1 128 ? 7.618 -17.042 -13.188 1.00 96.19 128 GLU A C 1
ATOM 954 O O . GLU A 1 128 ? 6.438 -17.143 -13.539 1.00 96.19 128 GLU A O 1
ATOM 959 N N . ALA A 1 129 ? 8.307 -15.907 -13.331 1.00 97.00 129 ALA A N 1
ATOM 960 C CA . ALA A 1 129 ? 7.719 -14.662 -13.807 1.00 97.00 129 ALA A CA 1
ATOM 961 C C . ALA A 1 129 ? 7.869 -14.489 -15.316 1.00 97.00 129 ALA A C 1
ATOM 963 O O . ALA A 1 129 ? 8.961 -14.618 -15.855 1.00 97.00 129 ALA A O 1
ATOM 964 N N . GLU A 1 130 ? 6.787 -14.126 -15.990 1.00 97.88 130 GLU A N 1
ATOM 965 C CA . GLU A 1 130 ? 6.832 -13.643 -17.372 1.00 97.88 130 GLU A CA 1
ATOM 966 C C . GLU A 1 130 ? 7.438 -12.235 -17.449 1.00 97.88 130 GLU A C 1
ATOM 968 O O . GLU A 1 130 ? 8.008 -11.871 -18.468 1.00 97.88 130 GLU A O 1
ATOM 973 N N . TRP A 1 131 ? 7.335 -11.455 -16.367 1.00 97.94 131 TRP A N 1
ATOM 974 C CA . TRP A 1 131 ? 7.852 -10.090 -16.290 1.00 97.94 131 TRP A CA 1
ATOM 975 C C . TRP A 1 131 ? 8.621 -9.836 -14.993 1.00 97.94 131 TRP A C 1
ATOM 977 O O . TRP A 1 131 ? 8.139 -10.129 -13.893 1.00 97.94 131 TRP A O 1
ATOM 987 N N . LEU A 1 132 ? 9.788 -9.209 -15.106 1.00 96.31 132 LEU A N 1
ATOM 988 C CA . LEU A 1 1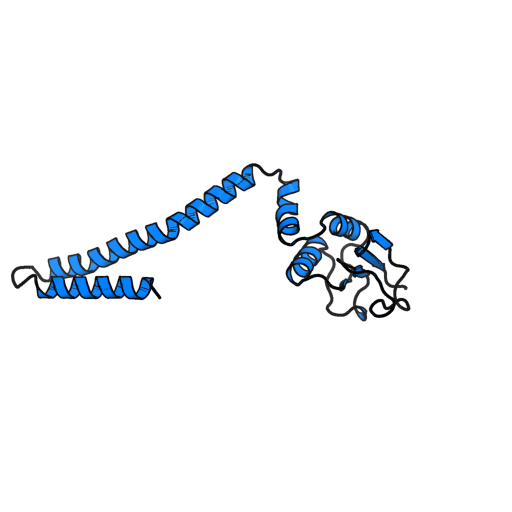32 ? 10.513 -8.640 -13.973 1.00 96.31 132 LEU A CA 1
ATOM 989 C C . LEU A 1 132 ? 10.171 -7.163 -13.828 1.00 96.31 132 LEU A C 1
ATOM 991 O O . LEU A 1 132 ? 10.136 -6.424 -14.808 1.00 96.31 132 LEU A O 1
ATOM 995 N N . VAL A 1 133 ? 9.933 -6.730 -12.593 1.00 96.06 133 VAL A N 1
ATOM 996 C CA . VAL A 1 133 ? 9.681 -5.329 -12.243 1.00 96.06 133 VAL A CA 1
ATOM 997 C C . VAL A 1 133 ? 10.793 -4.875 -11.310 1.00 96.06 133 VAL A C 1
ATOM 999 O O . VAL A 1 133 ? 10.831 -5.279 -10.152 1.00 96.06 133 VAL A O 1
ATOM 1002 N N . PHE A 1 134 ? 11.694 -4.040 -11.812 1.00 94.75 134 PHE A N 1
ATOM 1003 C CA . PHE A 1 134 ? 12.769 -3.429 -11.038 1.00 94.75 134 PHE A CA 1
ATOM 1004 C C . PHE A 1 134 ? 12.243 -2.156 -10.394 1.00 94.75 134 PHE A C 1
ATOM 1006 O O . PHE A 1 134 ? 11.828 -1.235 -11.099 1.00 94.75 134 PHE A O 1
ATOM 1013 N N . TYR A 1 135 ? 12.225 -2.124 -9.067 1.00 92.69 135 TYR A N 1
ATOM 1014 C CA . TYR A 1 135 ? 11.676 -1.022 -8.294 1.00 92.69 135 TYR A CA 1
ATOM 1015 C C . TYR A 1 135 ? 12.729 -0.497 -7.313 1.00 92.69 135 TYR A C 1
ATOM 1017 O O . TYR A 1 135 ? 13.161 -1.247 -6.449 1.00 92.69 135 TYR A O 1
ATOM 1025 N N . ASP A 1 136 ? 13.136 0.769 -7.445 1.00 91.94 136 ASP A N 1
ATOM 1026 C CA . ASP A 1 136 ? 14.260 1.373 -6.701 1.00 91.94 136 ASP A CA 1
ATOM 1027 C C . ASP A 1 136 ? 15.571 0.563 -6.806 1.00 91.94 136 ASP A C 1
ATOM 1029 O O . ASP A 1 136 ? 16.384 0.470 -5.884 1.00 91.94 136 ASP A O 1
ATOM 1033 N N . ARG A 1 137 ? 15.778 -0.075 -7.963 1.00 89.62 137 ARG A N 1
ATOM 1034 C CA . ARG A 1 137 ? 16.972 -0.856 -8.259 1.00 89.62 137 ARG A CA 1
ATOM 1035 C C . ARG A 1 137 ? 17.301 -0.882 -9.742 1.00 89.62 137 ARG A C 1
ATOM 1037 O O . ARG A 1 137 ? 16.433 -1.045 -10.592 1.00 89.62 137 ARG A O 1
ATOM 1044 N N . GLU A 1 138 ? 18.583 -0.754 -10.065 1.00 89.50 138 GLU A N 1
ATOM 1045 C CA . GLU A 1 138 ? 19.035 -0.941 -11.440 1.00 89.50 138 GLU A CA 1
ATOM 1046 C C . GLU A 1 138 ? 19.069 -2.430 -11.814 1.00 89.50 138 GLU A C 1
ATOM 1048 O O . GLU A 1 138 ? 19.480 -3.250 -10.991 1.00 89.50 138 GLU A O 1
ATOM 1053 N N . PRO A 1 139 ? 18.693 -2.796 -13.051 1.00 88.00 139 PRO A N 1
ATOM 1054 C CA . PRO A 1 139 ? 19.016 -4.113 -13.573 1.00 88.00 139 PRO A CA 1
ATOM 1055 C C . PRO A 1 139 ? 20.539 -4.191 -13.746 1.00 88.00 139 PRO A C 1
ATOM 1057 O O . PRO A 1 139 ? 21.103 -3.552 -14.641 1.00 88.00 139 PRO A O 1
ATOM 1060 N N . ASP A 1 140 ? 21.197 -4.912 -12.841 1.00 85.12 140 ASP A N 1
ATOM 1061 C CA . ASP A 1 140 ? 22.624 -5.228 -12.871 1.00 85.12 140 ASP A CA 1
ATOM 1062 C C . ASP A 1 140 ? 22.839 -6.706 -13.232 1.00 85.12 140 ASP A C 1
ATOM 1064 O O . ASP A 1 140 ? 21.965 -7.542 -13.020 1.00 85.12 140 ASP A O 1
ATOM 1068 N N . ASP A 1 141 ? 24.003 -7.040 -13.796 1.00 65.75 141 ASP A N 1
ATOM 1069 C CA . ASP A 1 141 ? 24.300 -8.398 -14.287 1.00 65.75 141 ASP A CA 1
ATOM 1070 C C . ASP A 1 141 ? 24.288 -9.481 -13.182 1.00 65.75 141 ASP A C 1
ATOM 1072 O O . ASP A 1 141 ? 24.314 -10.668 -13.499 1.00 65.75 141 ASP A O 1
ATOM 1076 N N . GLU A 1 142 ? 24.309 -9.110 -11.893 1.00 77.00 142 GLU A N 1
ATOM 1077 C CA . GLU A 1 142 ? 24.335 -10.082 -10.789 1.00 77.00 142 GLU A CA 1
ATOM 1078 C C . GLU A 1 142 ? 22.937 -10.593 -10.423 1.00 77.00 142 GLU A C 1
ATOM 1080 O O . GLU A 1 142 ? 22.784 -11.795 -10.194 1.00 77.00 142 GLU A O 1
ATOM 1085 N N . ASP A 1 143 ? 21.929 -9.717 -10.401 1.00 71.94 143 ASP A N 1
ATOM 1086 C CA . ASP A 1 143 ? 20.552 -10.083 -10.043 1.00 71.94 143 ASP A CA 1
ATOM 1087 C C . ASP A 1 143 ? 19.609 -10.153 -11.255 1.00 71.94 143 ASP A C 1
ATOM 1089 O O . ASP A 1 143 ? 18.459 -10.585 -11.120 1.00 71.94 143 ASP A O 1
ATOM 1093 N N . TYR A 1 144 ? 20.082 -9.754 -12.441 1.00 85.75 144 TYR A N 1
ATOM 1094 C CA . TYR A 1 144 ? 19.319 -9.818 -13.679 1.00 85.75 144 TYR A CA 1
ATOM 1095 C C . TYR A 1 144 ? 19.638 -11.082 -14.498 1.00 85.75 144 TYR A C 1
ATOM 1097 O O . TYR A 1 144 ? 20.732 -11.183 -15.061 1.00 85.75 144 TYR A O 1
ATOM 1105 N N . PRO A 1 145 ? 18.698 -12.039 -14.633 1.00 87.50 145 PRO A N 1
ATOM 1106 C CA . PRO A 1 145 ? 18.861 -13.199 -15.509 1.00 87.50 145 PRO A CA 1
ATOM 1107 C C . PRO A 1 145 ? 18.719 -12.802 -16.990 1.00 87.50 145 PRO A C 1
ATOM 1109 O O . PRO A 1 145 ? 17.754 -13.162 -17.654 1.00 87.50 145 PRO A O 1
ATOM 1112 N N . SER A 1 146 ? 19.700 -12.066 -17.515 1.00 89.81 146 SER A N 1
ATOM 1113 C CA . SER A 1 146 ? 19.712 -11.539 -18.890 1.00 89.81 146 SER A CA 1
ATOM 1114 C C . SER A 1 146 ? 19.691 -12.604 -19.990 1.00 89.81 146 SER A C 1
ATOM 1116 O O . SER A 1 146 ? 19.462 -12.278 -21.147 1.00 89.81 146 SER A O 1
ATOM 1118 N N . GLU A 1 147 ? 19.941 -13.873 -19.657 1.00 91.50 147 GLU A N 1
ATOM 1119 C CA . GLU A 1 147 ? 19.802 -14.991 -20.599 1.00 91.50 147 GLU A CA 1
ATOM 1120 C C . GLU A 1 147 ? 18.338 -15.403 -20.825 1.00 91.50 147 GLU A C 1
ATOM 1122 O O . GLU A 1 147 ? 18.048 -16.030 -21.841 1.00 91.50 147 GLU A O 1
ATOM 1127 N N . ASP A 1 148 ? 17.442 -15.075 -19.886 1.00 94.25 148 ASP A N 1
ATOM 1128 C CA . ASP A 1 148 ? 16.033 -15.484 -19.895 1.00 94.25 148 ASP A CA 1
ATOM 1129 C C . ASP A 1 148 ? 15.069 -14.308 -20.173 1.00 94.25 148 ASP A C 1
ATOM 1131 O O . ASP A 1 148 ? 13.863 -14.526 -20.275 1.00 94.25 148 ASP A O 1
ATOM 1135 N N . PHE A 1 149 ? 15.556 -13.064 -20.244 1.00 96.06 149 PHE A N 1
ATOM 1136 C CA . PHE A 1 149 ? 14.726 -11.858 -20.351 1.00 96.06 149 PHE A CA 1
ATOM 1137 C C . PHE A 1 149 ? 15.305 -10.834 -21.341 1.00 96.06 149 PHE A C 1
ATOM 1139 O O . PHE A 1 149 ? 16.515 -10.592 -21.361 1.00 96.06 149 PHE A O 1
ATOM 1146 N N . ASP A 1 150 ? 14.409 -10.179 -22.080 1.00 96.06 150 ASP A N 1
ATOM 1147 C CA . ASP A 1 150 ? 14.666 -9.114 -23.054 1.00 96.06 150 ASP A CA 1
ATOM 1148 C C . ASP A 1 150 ? 15.344 -7.899 -22.401 1.00 96.06 150 ASP A C 1
ATOM 1150 O O . ASP A 1 150 ? 15.170 -7.641 -21.215 1.00 96.06 150 ASP A O 1
ATOM 1154 N N . ASP A 1 151 ? 16.059 -7.068 -23.166 1.00 95.12 151 ASP A N 1
ATOM 1155 C CA . ASP A 1 151 ? 16.681 -5.845 -22.629 1.00 95.12 151 ASP A CA 1
ATOM 1156 C C . ASP A 1 151 ? 15.683 -4.994 -21.797 1.00 95.12 151 ASP A C 1
ATOM 1158 O O . ASP A 1 151 ? 14.642 -4.588 -22.326 1.00 95.12 151 ASP A O 1
ATOM 1162 N N . PRO A 1 152 ? 15.991 -4.646 -20.525 1.00 95.81 152 PRO A N 1
ATOM 1163 C CA . PRO A 1 152 ? 15.040 -3.947 -19.666 1.00 95.81 152 PRO A CA 1
ATOM 1164 C C . PRO A 1 152 ? 14.579 -2.606 -20.246 1.00 95.81 152 PRO A C 1
ATOM 1166 O O . PRO A 1 152 ? 15.382 -1.699 -20.504 1.00 95.81 152 PRO A O 1
ATOM 1169 N N . GLU A 1 153 ? 13.265 -2.430 -20.359 1.00 97.12 153 GLU A N 1
ATOM 1170 C CA . GLU A 1 153 ? 12.654 -1.141 -20.644 1.00 97.12 153 GLU A CA 1
ATOM 1171 C C . GLU A 1 153 ? 12.764 -0.252 -19.404 1.00 97.12 153 GLU A C 1
ATOM 1173 O O . GLU A 1 153 ? 12.181 -0.532 -18.356 1.00 97.12 153 GLU A O 1
ATOM 1178 N N . ARG A 1 154 ? 13.516 0.846 -19.513 1.00 96.56 154 ARG A N 1
ATOM 1179 C CA . ARG A 1 154 ? 13.741 1.773 -18.397 1.00 96.56 154 ARG A CA 1
ATOM 1180 C C . ARG A 1 154 ? 12.697 2.886 -18.383 1.00 96.56 154 ARG A C 1
ATOM 1182 O O . ARG A 1 154 ? 12.480 3.548 -19.400 1.00 96.56 154 ARG A O 1
ATOM 1189 N N . PHE A 1 155 ? 12.110 3.123 -17.213 1.00 95.88 155 PHE A N 1
ATOM 1190 C CA . PHE A 1 155 ? 11.327 4.323 -16.930 1.00 95.88 155 PHE A CA 1
ATOM 1191 C C . PHE A 1 155 ? 12.267 5.470 -16.541 1.00 95.88 155 PHE A C 1
ATOM 1193 O O . PHE A 1 155 ? 12.302 6.500 -17.214 1.00 95.88 155 PHE A O 1
ATOM 1200 N N . GLU A 1 156 ? 13.099 5.235 -15.524 1.00 95.38 156 GLU A N 1
ATOM 1201 C CA . GLU A 1 156 ? 14.174 6.121 -15.071 1.00 95.38 156 GLU A CA 1
ATOM 1202 C C . GLU A 1 156 ? 15.254 5.323 -14.307 1.00 95.38 156 GLU A C 1
ATOM 1204 O O . GLU A 1 156 ? 15.276 4.091 -14.350 1.00 95.38 156 GLU A O 1
ATOM 1209 N N . GLU A 1 157 ? 16.204 6.005 -13.661 1.00 93.50 157 GLU A N 1
ATOM 1210 C CA . GLU A 1 157 ? 17.237 5.349 -12.846 1.00 93.50 157 GLU A CA 1
ATOM 1211 C C . GLU A 1 157 ? 16.591 4.587 -11.679 1.00 93.50 157 GLU A C 1
ATOM 1213 O O . GLU A 1 157 ? 15.803 5.155 -10.932 1.00 93.50 157 GLU A O 1
ATOM 1218 N N . GLY A 1 158 ? 16.899 3.294 -11.542 1.00 92.19 158 GLY A N 1
ATOM 1219 C CA . GLY A 1 158 ? 16.299 2.431 -10.517 1.00 92.19 158 GLY A CA 1
ATOM 1220 C C . GLY A 1 158 ? 14.920 1.847 -10.860 1.00 92.19 158 GLY A C 1
ATOM 1221 O O . GLY A 1 158 ? 14.385 1.075 -10.071 1.00 92.19 158 GLY A O 1
ATOM 1222 N N . PHE A 1 159 ? 14.334 2.169 -12.017 1.00 94.75 159 PHE A N 1
ATOM 1223 C CA . PHE A 1 159 ? 12.979 1.725 -12.357 1.00 94.75 159 PHE A CA 1
ATOM 1224 C C . PHE A 1 159 ? 12.894 1.185 -13.782 1.00 94.75 159 PHE A C 1
ATOM 1226 O O . PHE A 1 159 ? 13.089 1.913 -14.763 1.00 94.75 159 PHE A O 1
ATOM 1233 N N . ALA A 1 160 ? 12.581 -0.101 -13.912 1.00 96.44 160 ALA A N 1
ATOM 1234 C CA . ALA A 1 160 ? 12.510 -0.777 -15.202 1.00 96.44 160 ALA A CA 1
ATOM 1235 C 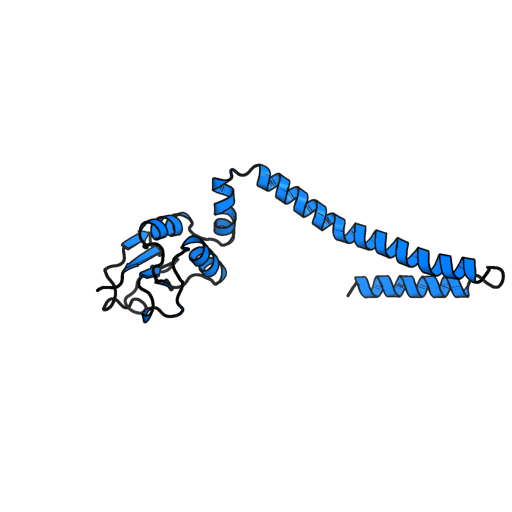C . ALA A 1 160 ? 11.562 -1.980 -15.175 1.00 96.44 160 ALA A C 1
ATOM 1237 O O . ALA A 1 160 ? 11.226 -2.502 -14.114 1.00 96.44 160 ALA A O 1
ATOM 1238 N N . VAL A 1 161 ? 11.165 -2.452 -16.353 1.00 97.19 161 VAL A N 1
ATOM 1239 C CA . VAL A 1 161 ? 10.538 -3.769 -16.522 1.00 97.19 161 VAL A CA 1
ATOM 1240 C C . VAL A 1 161 ? 11.280 -4.566 -17.588 1.00 97.19 161 VAL A C 1
ATOM 1242 O O . VAL A 1 161 ? 11.847 -3.971 -18.499 1.00 97.19 161 VAL A O 1
ATOM 1245 N N . ALA A 1 162 ? 11.283 -5.891 -17.482 1.00 97.06 162 ALA A N 1
ATOM 1246 C CA . ALA A 1 162 ? 11.833 -6.777 -18.507 1.00 97.06 162 ALA A CA 1
ATOM 1247 C C . ALA A 1 162 ? 10.867 -7.938 -18.765 1.00 97.06 162 ALA A C 1
ATOM 1249 O O . ALA A 1 162 ? 10.357 -8.529 -17.809 1.00 97.06 162 ALA A O 1
ATOM 1250 N N . GLU A 1 163 ? 10.597 -8.229 -20.035 1.00 97.88 163 GLU A N 1
ATOM 1251 C CA . GLU A 1 163 ? 9.767 -9.356 -20.476 1.00 97.88 163 GLU A CA 1
ATOM 1252 C C . GLU A 1 163 ? 10.643 -10.596 -20.675 1.00 97.88 163 GLU A C 1
ATOM 1254 O O . GLU A 1 163 ? 11.829 -10.487 -20.969 1.00 97.88 163 GLU A O 1
ATOM 1259 N N . ARG A 1 164 ? 10.090 -11.785 -20.445 1.00 97.19 164 ARG A N 1
ATOM 1260 C CA . ARG A 1 164 ? 10.785 -13.049 -20.690 1.00 97.19 164 ARG A CA 1
ATOM 1261 C C . ARG A 1 164 ? 10.903 -13.331 -22.189 1.00 97.19 164 ARG A C 1
ATOM 1263 O O . ARG A 1 164 ? 9.895 -13.286 -22.890 1.00 97.19 164 ARG A O 1
ATOM 1270 N N . ASP A 1 165 ? 12.088 -13.750 -22.628 1.00 91.75 165 ASP A N 1
ATOM 1271 C CA . ASP A 1 165 ? 12.328 -14.194 -24.006 1.00 91.75 165 ASP A CA 1
ATOM 1272 C C . ASP A 1 165 ? 11.628 -15.545 -24.270 1.00 91.75 165 ASP A C 1
ATOM 1274 O O . ASP A 1 165 ? 11.858 -16.526 -23.553 1.00 91.75 165 ASP A O 1
ATOM 1278 N N . GLU A 1 166 ? 10.763 -15.614 -25.294 1.00 80.88 166 GLU A N 1
ATOM 1279 C CA . GLU A 1 166 ? 10.082 -16.851 -25.746 1.00 80.88 166 GLU A CA 1
ATOM 1280 C C . GLU A 1 166 ? 10.909 -17.720 -26.716 1.00 80.88 166 GLU A C 1
ATOM 1282 O O . GLU A 1 166 ? 11.506 -17.189 -27.685 1.00 80.88 166 GLU A O 1
#

Sequence (166 aa):
MLLFLEVLGVLAGAVLLAALAGQGVSRRSFALGAALVPAALACVLLGASLWPTTRNILAERARNAAIPPAEAQLAPGRSADVEVEFVEWARERIPPGATIHVLPGDEEGFQWITYRLLPSLAVDRPEEAEWLVFYDREPDDEDYPSEDFDDPERFEEGFAVAERDE

pLDDT: mean 85.52, std 10.08, range [56.0, 97.94]

Nearest PDB structures (foldseek):
  6dz5-assembly1_A  TM=4.736E-01  e=5.581E+00  Citrobacter freundii

Solvent-accessible surface area (backbone atoms only — not comparable to full-atom values): 9460 Å² total; per-residue (Å²): 113,69,70,60,54,53,55,49,52,50,53,52,50,51,53,52,53,60,69,68,60,61,98,78,65,56,72,64,64,48,54,51,49,67,51,47,53,58,51,54,48,50,52,51,52,50,48,62,63,46,45,59,57,53,50,49,53,52,49,49,50,58,59,51,70,72,46,53,76,74,55,57,71,45,48,67,36,60,75,54,75,37,65,58,68,57,54,55,58,47,49,76,68,54,61,84,57,42,32,30,16,75,41,66,58,57,77,64,36,46,54,51,51,48,63,67,45,55,69,27,41,78,44,99,42,67,93,71,24,48,28,41,36,31,35,84,30,68,91,42,84,86,85,38,66,67,92,54,30,44,85,64,50,67,80,52,94,23,29,32,37,26,47,49,64,130

Radius of gyration: 29.65 Å; Cα contacts (8 Å, |Δi|>4): 162; chains: 1; bounding box: 56×36×84 Å

Secondary structure (DSSP, 8-state):
-HHHHHHHHHHHHHHHHHHHTTT-S-HHHHHHHHHHHHHHHHHHHHHHHHHHHHHHHHHHHHHHTTS-HHHHHHHHHHHTT--HHHHHHHHHHSPTT-EEEEESPPHHHHHHHHHHTTTSEE-SSGGG-SEEEE-SS---TTT--TTTBPPPEEEETTEEEEEBP-

Foldseek 3Di:
DVVVVVLVVQLVVLVVCVVVVDDPDDPVNSVVVSVVSSVVVVVVVVCVVCVVVVVVVVVVCVVCVPPDPVVSLCVLCVVLVHPPVLLVVVLVVDPAQFEEEEDDDPPSNVVVSCVSNPPHHYDPDPVRGQKYWFAQADPDPVPHPPVFWDDWDDPDHRTTMIGGDD